Protein AF-A0A822G508-F1 (afdb_monomer_lite)

Foldseek 3Di:
DDDDPDDDDDDPDPVVSVVRVVVVVVVCVVVVHDDPVVPDDPDDQWDDDPQWIQHPVGIGGNVVVVVCVVPPDDDPDDDD

Structure (mmCIF, N/CA/C/O backbone):
data_AF-A0A822G508-F1
#
_entry.id   AF-A0A822G508-F1
#
loop_
_atom_site.group_PDB
_atom_site.id
_atom_site.type_symbol
_atom_site.label_atom_id
_atom_site.label_alt_id
_atom_site.label_comp_id
_atom_site.label_asym_id
_atom_site.label_entity_id
_atom_site.label_seq_id
_atom_site.pdbx_PDB_ins_code
_atom_site.Cartn_x
_atom_site.Cartn_y
_atom_site.Cartn_z
_atom_site.occupancy
_atom_site.B_iso_or_equiv
_atom_site.auth_seq_id
_atom_site.auth_comp_id
_atom_site.auth_asym_id
_atom_site.auth_atom_id
_atom_site.pdbx_PDB_model_num
ATOM 1 N N . LEU A 1 1 ? 2.140 6.215 5.419 1.00 78.44 1 LEU A N 1
ATOM 2 C CA . LEU A 1 1 ? 2.514 7.054 4.250 1.00 78.44 1 LEU A CA 1
ATOM 3 C C . LEU A 1 1 ? 1.303 7.112 3.332 1.00 78.44 1 LEU A C 1
ATOM 5 O O . LEU A 1 1 ? 0.695 6.068 3.139 1.00 78.44 1 LEU A O 1
ATOM 9 N N . VAL A 1 2 ? 0.934 8.283 2.817 1.00 78.75 2 VAL A N 1
ATOM 10 C CA . VAL A 1 2 ? -0.225 8.438 1.920 1.00 78.75 2 VAL A CA 1
ATOM 11 C C . VAL A 1 2 ? 0.230 9.164 0.659 1.00 78.75 2 VAL A C 1
ATOM 13 O O . VAL A 1 2 ? 0.956 10.154 0.762 1.00 78.75 2 VAL A O 1
ATOM 16 N N . TYR A 1 3 ? -0.171 8.671 -0.512 1.00 80.69 3 TYR A N 1
ATOM 17 C CA . TYR A 1 3 ? 0.018 9.361 -1.787 1.00 80.69 3 TYR A CA 1
ATOM 18 C C . TYR A 1 3 ? -1.224 9.196 -2.653 1.00 80.69 3 TYR A C 1
ATOM 20 O O . TYR A 1 3 ? -1.548 8.084 -3.066 1.00 80.69 3 TYR A O 1
ATOM 28 N N . LEU A 1 4 ? -1.887 10.316 -2.949 1.00 83.81 4 LEU A N 1
ATOM 29 C CA . LEU A 1 4 ? -3.173 10.337 -3.648 1.00 83.81 4 LEU A CA 1
ATOM 30 C C . LEU A 1 4 ? -4.159 9.357 -2.987 1.00 83.81 4 LEU A C 1
ATOM 32 O O . LEU A 1 4 ? -4.518 9.551 -1.828 1.00 83.81 4 LEU A O 1
ATOM 36 N N . ASP A 1 5 ? -4.544 8.307 -3.709 1.00 84.19 5 ASP A N 1
ATOM 37 C CA . ASP A 1 5 ? -5.532 7.316 -3.289 1.00 84.19 5 ASP A CA 1
ATOM 38 C C . ASP A 1 5 ? -4.918 6.116 -2.538 1.00 84.19 5 ASP A C 1
ATOM 40 O O . ASP A 1 5 ? -5.655 5.278 -2.016 1.00 84.19 5 ASP A O 1
ATOM 44 N N . ASP A 1 6 ? -3.584 6.005 -2.484 1.00 87.50 6 ASP A N 1
ATOM 45 C CA . ASP A 1 6 ? -2.891 4.867 -1.877 1.00 87.50 6 ASP A CA 1
ATOM 46 C C . ASP A 1 6 ? -2.455 5.172 -0.435 1.00 87.50 6 ASP A C 1
ATOM 48 O O . ASP A 1 6 ? -1.731 6.136 -0.154 1.00 87.50 6 ASP A O 1
ATOM 52 N N . ILE A 1 7 ? -2.852 4.293 0.490 1.00 90.88 7 ILE A N 1
ATOM 53 C CA . ILE A 1 7 ? -2.476 4.334 1.907 1.00 90.88 7 ILE A CA 1
ATOM 54 C C . ILE A 1 7 ? -1.551 3.154 2.204 1.00 90.88 7 ILE A C 1
ATOM 56 O O . ILE A 1 7 ? -1.929 1.996 2.031 1.00 90.88 7 ILE A O 1
ATOM 60 N N . ILE A 1 8 ? -0.350 3.444 2.708 1.00 91.62 8 ILE A N 1
ATOM 61 C CA . ILE A 1 8 ? 0.581 2.430 3.212 1.00 91.62 8 ILE A CA 1
ATOM 62 C C . ILE A 1 8 ? 0.619 2.475 4.733 1.00 91.62 8 ILE A C 1
ATOM 64 O O . ILE A 1 8 ? 1.023 3.483 5.332 1.00 91.62 8 ILE A O 1
ATOM 68 N N . VAL A 1 9 ? 0.301 1.325 5.322 1.00 92.81 9 VAL A N 1
ATOM 69 C CA . VAL A 1 9 ? 0.468 1.015 6.742 1.00 92.81 9 VAL A CA 1
ATOM 70 C C . VAL A 1 9 ? 1.724 0.158 6.903 1.00 92.81 9 VAL A C 1
ATOM 72 O O . VAL A 1 9 ? 1.916 -0.806 6.167 1.00 92.81 9 VAL A O 1
ATOM 75 N N . TYR A 1 10 ? 2.593 0.501 7.851 1.00 91.12 10 TYR A N 1
ATOM 76 C CA . TYR A 1 10 ? 3.801 -0.263 8.180 1.00 91.12 10 TYR A CA 1
ATOM 77 C C . TYR A 1 10 ? 3.994 -0.283 9.693 1.00 91.12 10 TYR A C 1
ATOM 79 O O . TYR A 1 10 ? 3.533 0.614 10.400 1.00 91.12 10 TYR A O 1
ATOM 87 N N . SER A 1 11 ? 4.608 -1.340 10.221 1.00 92.69 11 SER A N 1
ATOM 88 C CA . SER A 1 11 ? 4.738 -1.549 11.670 1.00 92.69 11 SER A CA 1
ATOM 89 C C . SER A 1 11 ? 5.923 -2.460 11.979 1.00 92.69 11 SER A C 1
ATOM 91 O O . SER A 1 11 ? 6.331 -3.248 11.128 1.00 92.69 11 SER A O 1
ATOM 93 N N . SER A 1 12 ? 6.473 -2.348 13.188 1.00 91.31 12 SER A N 1
ATOM 94 C CA . SER A 1 12 ? 7.670 -3.096 13.603 1.00 91.31 12 SER A CA 1
ATOM 95 C C . SER A 1 12 ? 7.381 -4.552 13.979 1.00 91.31 12 SER A C 1
ATOM 97 O O . SER A 1 12 ? 8.266 -5.397 13.866 1.00 91.31 12 SER A O 1
ATOM 99 N N . SER A 1 13 ? 6.155 -4.858 14.411 1.00 94.00 13 SER A N 1
ATOM 100 C CA . SER A 1 13 ? 5.705 -6.213 14.735 1.00 94.00 13 SER A CA 1
ATOM 101 C C . SER A 1 13 ? 4.372 -6.526 14.057 1.00 94.00 13 SER A C 1
ATOM 103 O O . SER A 1 13 ? 3.635 -5.626 13.653 1.00 94.00 13 SER A O 1
ATOM 105 N N . PHE A 1 14 ? 4.052 -7.815 13.934 1.00 93.19 14 PHE A N 1
ATOM 106 C CA . PHE A 1 14 ? 2.787 -8.248 13.341 1.00 93.19 14 PHE A CA 1
ATOM 107 C C . PHE A 1 14 ? 1.574 -7.852 14.196 1.00 93.19 14 PHE A C 1
ATOM 109 O O . PHE A 1 14 ? 0.561 -7.433 13.646 1.00 93.19 14 PHE A O 1
ATOM 116 N N . ASN A 1 15 ? 1.691 -7.916 15.526 1.00 96.56 15 ASN A N 1
ATOM 117 C CA . ASN A 1 15 ? 0.611 -7.516 16.431 1.00 96.56 15 ASN A CA 1
ATOM 118 C C . ASN A 1 15 ? 0.313 -6.017 16.312 1.00 96.56 15 ASN A C 1
ATOM 120 O O . ASN A 1 15 ? -0.844 -5.641 16.133 1.00 96.56 15 ASN A O 1
ATOM 124 N N . ASP A 1 16 ? 1.353 -5.177 16.310 1.00 96.62 16 ASP A N 1
ATOM 125 C CA . ASP A 1 16 ? 1.181 -3.736 16.083 1.00 96.62 16 ASP A CA 1
ATOM 126 C C . ASP A 1 16 ? 0.590 -3.473 14.696 1.00 96.62 16 ASP A C 1
ATOM 128 O O . ASP A 1 16 ? -0.209 -2.560 14.517 1.00 96.62 16 ASP A O 1
ATOM 132 N N . HIS A 1 17 ? 0.963 -4.282 13.701 1.00 95.69 17 HIS A N 1
ATOM 133 C CA . HIS A 1 17 ? 0.444 -4.141 12.347 1.00 95.69 17 HIS A CA 1
ATOM 134 C C . HIS A 1 17 ? -1.059 -4.387 12.262 1.00 95.69 17 HIS A C 1
ATOM 136 O O . HIS A 1 17 ? -1.757 -3.613 11.612 1.00 95.69 17 HIS A O 1
ATOM 142 N N . LEU A 1 18 ? -1.562 -5.425 12.935 1.00 96.94 18 LEU A N 1
ATOM 143 C CA . LEU A 1 18 ? -2.998 -5.691 13.001 1.00 96.94 18 LEU A CA 1
ATOM 144 C C . LEU A 1 18 ? -3.741 -4.535 13.672 1.00 96.94 18 LEU A C 1
ATOM 146 O O . LEU A 1 18 ? -4.738 -4.066 13.127 1.00 96.94 18 LEU A O 1
ATOM 150 N N . HIS A 1 19 ? -3.206 -4.025 14.783 1.00 97.56 19 HIS A N 1
ATOM 151 C CA . HIS A 1 19 ? -3.792 -2.882 15.475 1.00 97.56 19 HIS A CA 1
ATOM 152 C C . HIS A 1 19 ? -3.813 -1.616 14.600 1.00 97.56 19 HIS A C 1
ATOM 154 O O . HIS A 1 19 ? -4.830 -0.936 14.499 1.00 97.56 19 HIS A O 1
ATOM 160 N N . HIS A 1 20 ? -2.723 -1.311 13.892 1.00 97.38 20 HIS A N 1
ATOM 161 C CA . HIS A 1 20 ? -2.692 -0.165 12.982 1.00 97.38 20 HIS A CA 1
ATOM 162 C C . HIS A 1 20 ? -3.632 -0.325 11.781 1.00 97.38 20 HIS A C 1
ATOM 164 O O . HIS A 1 20 ? -4.210 0.664 11.335 1.00 97.38 20 HIS A O 1
ATOM 170 N N . ILE A 1 21 ? -3.783 -1.540 11.241 1.00 96.38 21 ILE A N 1
ATOM 171 C CA . ILE A 1 21 ? -4.750 -1.805 10.168 1.00 96.38 21 ILE A CA 1
ATOM 172 C C . ILE A 1 21 ? -6.168 -1.518 10.663 1.00 96.38 21 ILE A C 1
ATOM 174 O O . ILE A 1 21 ? -6.908 -0.830 9.965 1.00 96.38 21 ILE A O 1
ATOM 178 N N . GLU A 1 22 ? -6.528 -2.006 11.849 1.00 97.12 22 GLU A N 1
ATOM 179 C CA . GLU A 1 22 ? -7.839 -1.773 12.461 1.00 97.12 22 GLU A CA 1
ATOM 180 C C . GLU A 1 22 ? -8.140 -0.272 12.578 1.00 97.12 22 GLU A C 1
ATOM 182 O O . GLU A 1 22 ? -9.116 0.197 11.996 1.00 97.12 22 GLU A O 1
ATOM 187 N N . LEU A 1 23 ? -7.231 0.501 13.182 1.00 97.38 23 LEU A N 1
ATOM 188 C CA . LEU A 1 23 ? -7.377 1.956 13.324 1.00 97.38 23 LE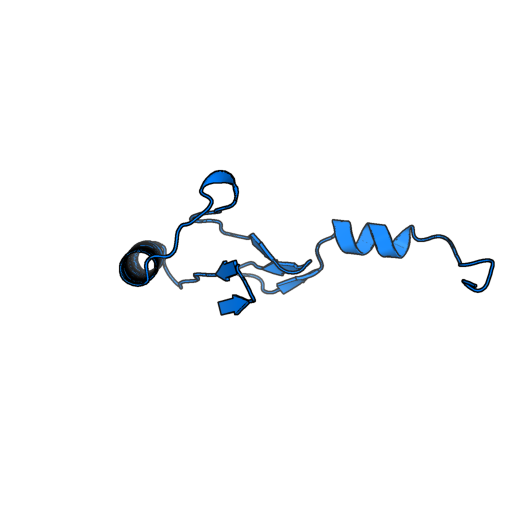U A CA 1
ATOM 189 C C . LEU A 1 23 ? -7.551 2.677 11.979 1.00 97.38 23 LEU A C 1
ATOM 191 O O . LEU A 1 23 ? -8.365 3.591 11.842 1.00 97.38 23 LEU A O 1
ATOM 195 N N . VAL A 1 24 ? -6.780 2.279 10.964 1.00 95.88 24 VAL A N 1
ATOM 196 C CA . VAL A 1 24 ? -6.870 2.886 9.630 1.00 95.88 24 VAL A CA 1
ATOM 197 C C . VAL A 1 24 ? -8.204 2.550 8.965 1.00 95.88 24 VAL A C 1
ATOM 199 O O . VAL A 1 24 ? -8.822 3.433 8.371 1.00 95.88 24 VAL A O 1
ATOM 202 N N . LEU A 1 25 ? -8.671 1.304 9.069 1.00 95.81 25 LEU A N 1
ATOM 203 C CA . LEU A 1 25 ? -9.957 0.888 8.509 1.00 95.81 25 LEU A CA 1
ATOM 204 C C . LEU A 1 25 ? -11.133 1.588 9.201 1.00 95.81 25 LEU A C 1
ATOM 206 O O . LEU A 1 25 ? -12.049 2.040 8.510 1.00 95.81 25 LEU A O 1
ATOM 210 N N . GLU A 1 26 ? -11.083 1.744 10.524 1.00 97.31 26 GLU A N 1
ATOM 211 C CA . GLU A 1 26 ? -12.075 2.511 11.284 1.00 97.31 26 GLU A CA 1
ATOM 212 C C . GLU A 1 26 ? -12.126 3.970 10.821 1.00 97.31 26 GLU A C 1
ATOM 214 O O . GLU A 1 26 ? -13.203 4.496 10.537 1.00 97.31 26 GLU A O 1
ATOM 219 N N . GLN A 1 27 ? -10.971 4.619 10.656 1.00 95.94 27 GLN A N 1
ATOM 220 C CA . GLN A 1 27 ? -10.917 6.010 10.206 1.00 95.94 27 GLN A CA 1
ATOM 221 C C . GLN A 1 27 ? -11.449 6.183 8.772 1.00 95.94 27 GLN A C 1
ATOM 223 O O . GLN A 1 27 ? -12.133 7.164 8.456 1.00 95.94 27 GLN A O 1
ATOM 228 N N . ILE A 1 28 ? -11.162 5.224 7.888 1.00 94.69 28 ILE A N 1
ATOM 229 C CA . ILE A 1 28 ? -11.692 5.200 6.517 1.00 94.69 28 ILE A CA 1
ATOM 230 C C . ILE A 1 28 ? -13.218 5.064 6.545 1.00 94.69 28 ILE A C 1
ATOM 232 O O . ILE A 1 28 ? -13.912 5.805 5.850 1.00 94.69 28 ILE A O 1
ATOM 236 N N . GLN A 1 29 ? -13.746 4.176 7.390 1.00 95.88 29 GLN A N 1
ATOM 237 C CA . GLN A 1 29 ? -15.186 4.001 7.553 1.00 95.88 29 GLN A CA 1
ATOM 238 C C . GLN A 1 29 ? -15.853 5.278 8.087 1.00 95.88 29 GLN A C 1
ATOM 240 O O . GLN A 1 29 ? -16.855 5.726 7.530 1.00 95.88 29 GLN A O 1
ATOM 245 N N . GLN A 1 30 ? -15.284 5.897 9.125 1.00 97.19 30 GLN A N 1
ATOM 246 C CA . GLN A 1 30 ? -15.820 7.118 9.739 1.00 97.19 30 GLN A CA 1
ATOM 247 C C . GLN A 1 30 ? -15.802 8.325 8.791 1.00 97.19 30 GLN A C 1
ATOM 249 O O . GLN A 1 30 ? -16.675 9.185 8.869 1.00 97.19 30 GLN A O 1
ATOM 254 N N . SER A 1 31 ? -14.834 8.385 7.874 1.00 94.75 31 SER A N 1
ATOM 255 C CA . SER A 1 31 ? -14.753 9.440 6.853 1.00 94.75 31 SER A CA 1
ATOM 256 C C . SER A 1 31 ? -15.672 9.210 5.644 1.00 94.75 31 SER A C 1
ATOM 258 O O . SER A 1 31 ? -15.710 10.049 4.745 1.00 94.75 31 SER A O 1
ATOM 260 N N . GLY A 1 32 ? -16.425 8.104 5.607 1.00 95.19 32 GLY A N 1
ATOM 261 C CA . GLY A 1 32 ? -17.324 7.775 4.497 1.00 95.19 32 GLY A CA 1
ATOM 262 C C . GLY A 1 32 ? -16.596 7.342 3.219 1.00 95.19 32 GLY A C 1
ATOM 263 O O . GLY A 1 32 ? -17.184 7.357 2.137 1.00 95.19 32 GLY A O 1
ATOM 264 N N . LEU A 1 33 ? -15.320 6.962 3.323 1.00 93.62 33 LEU A N 1
ATOM 265 C CA . LEU A 1 33 ? -14.523 6.468 2.205 1.00 93.62 33 LEU A CA 1
ATOM 266 C C . LEU A 1 33 ? -14.730 4.961 2.011 1.00 93.62 33 LEU A C 1
ATOM 268 O O . LEU A 1 33 ? -15.042 4.220 2.939 1.00 93.62 33 LEU A O 1
ATOM 272 N N . THR A 1 34 ? -14.549 4.487 0.778 1.00 92.50 34 THR A N 1
ATOM 273 C CA . THR A 1 34 ? -14.678 3.063 0.435 1.00 92.50 34 THR A CA 1
ATOM 274 C C . THR A 1 34 ? -13.394 2.542 -0.192 1.00 92.50 34 THR A C 1
ATOM 276 O O . THR A 1 34 ? -12.813 3.178 -1.071 1.00 92.50 34 THR A O 1
ATOM 279 N N . LEU A 1 35 ? -12.979 1.345 0.222 1.00 93.38 35 LEU A N 1
ATOM 280 C CA . LEU A 1 35 ? -11.816 0.657 -0.329 1.00 93.38 35 LEU A CA 1
ATOM 281 C C . LEU A 1 35 ? -12.204 -0.286 -1.469 1.00 93.38 35 LEU A C 1
ATOM 283 O O . LEU A 1 35 ? -13.157 -1.059 -1.378 1.00 93.38 35 LEU A O 1
ATOM 287 N N . LYS A 1 36 ? -11.402 -0.284 -2.535 1.00 94.19 36 LYS A N 1
ATOM 288 C CA . LYS A 1 36 ? -11.485 -1.290 -3.600 1.00 94.19 36 LYS A CA 1
ATOM 289 C C . LYS A 1 36 ? -10.721 -2.538 -3.161 1.00 94.19 36 LYS A C 1
ATOM 291 O O . LYS A 1 36 ? -9.529 -2.648 -3.425 1.00 94.19 36 LYS A O 1
ATOM 296 N N . ILE A 1 37 ? -11.411 -3.473 -2.505 1.00 91.56 37 ILE A N 1
ATOM 297 C CA . ILE A 1 37 ? -10.813 -4.682 -1.900 1.00 91.56 37 ILE A CA 1
ATOM 298 C C . ILE A 1 37 ? -9.917 -5.462 -2.870 1.00 91.56 37 ILE A C 1
ATOM 300 O O . ILE A 1 37 ? -8.850 -5.923 -2.482 1.00 91.56 37 ILE A O 1
ATOM 304 N N . ASN A 1 38 ? -10.292 -5.550 -4.148 1.00 93.88 38 ASN A N 1
ATOM 305 C CA . ASN A 1 38 ? -9.498 -6.227 -5.179 1.00 93.88 38 ASN A CA 1
ATOM 306 C C . ASN A 1 38 ? -8.126 -5.581 -5.455 1.00 93.88 38 ASN A C 1
ATOM 308 O O . ASN A 1 38 ? -7.274 -6.213 -6.074 1.00 93.88 38 ASN A O 1
ATOM 312 N N . LYS A 1 39 ? -7.916 -4.330 -5.034 1.00 90.38 39 LYS A N 1
ATOM 313 C CA . LYS A 1 39 ? -6.639 -3.610 -5.128 1.00 90.38 39 LYS A CA 1
ATOM 314 C C . LYS A 1 39 ? -5.877 -3.562 -3.802 1.00 90.38 39 LYS A C 1
ATOM 316 O O . LYS A 1 39 ? -4.700 -3.216 -3.807 1.00 90.38 39 LYS A O 1
ATOM 321 N N . CYS A 1 40 ? -6.515 -3.900 -2.682 1.00 92.69 40 CYS A N 1
ATOM 322 C CA . CYS A 1 40 ? -5.877 -3.874 -1.372 1.00 92.69 40 CYS A CA 1
ATOM 323 C C . CYS A 1 40 ? -4.895 -5.043 -1.214 1.00 92.69 40 CYS A C 1
ATOM 325 O O . CYS A 1 40 ? -5.179 -6.181 -1.589 1.00 92.69 40 CYS A O 1
ATOM 327 N N . GLN A 1 41 ? -3.739 -4.767 -0.613 1.00 92.56 41 GLN A N 1
ATOM 328 C CA . GLN A 1 41 ? -2.731 -5.767 -0.272 1.00 92.56 41 GLN A CA 1
ATOM 329 C C . GLN A 1 41 ? -2.491 -5.717 1.236 1.00 92.56 41 GLN A C 1
ATOM 331 O O . GLN A 1 41 ? -2.108 -4.676 1.761 1.00 92.56 41 GLN A O 1
ATOM 336 N N . PHE A 1 42 ? -2.706 -6.836 1.929 1.00 92.50 42 PHE A N 1
ATOM 337 C CA . PHE A 1 42 ? -2.587 -6.911 3.387 1.00 92.50 42 PHE A CA 1
ATOM 338 C C . PHE A 1 42 ? -1.412 -7.788 3.820 1.00 92.50 42 PHE A C 1
ATOM 340 O O . PHE A 1 42 ? -1.101 -8.787 3.163 1.00 92.50 42 PHE A O 1
ATOM 347 N N . CYS A 1 43 ? -0.790 -7.414 4.943 1.00 91.69 43 CYS A N 1
ATOM 348 C CA . CYS A 1 43 ? 0.215 -8.201 5.667 1.00 91.69 43 CYS A CA 1
ATOM 349 C C . CYS A 1 43 ? 1.355 -8.739 4.783 1.00 91.69 43 CYS A C 1
ATOM 351 O O . CYS A 1 43 ? 1.769 -9.894 4.904 1.00 91.69 43 CYS A O 1
ATOM 353 N N . LYS A 1 44 ? 1.859 -7.915 3.858 1.00 91.75 44 LYS A N 1
ATOM 354 C CA . LYS A 1 44 ? 2.978 -8.278 2.982 1.00 91.75 44 LYS A CA 1
ATOM 355 C C . LYS A 1 44 ? 4.308 -7.850 3.597 1.00 91.75 44 LYS A C 1
ATOM 357 O O . LYS A 1 44 ? 4.428 -6.758 4.137 1.00 91.75 44 LYS A O 1
ATOM 362 N N . THR A 1 45 ? 5.329 -8.693 3.456 1.00 90.00 45 THR A N 1
ATOM 363 C CA . THR A 1 45 ? 6.710 -8.375 3.870 1.00 90.00 45 THR A CA 1
ATOM 364 C C . THR A 1 45 ? 7.426 -7.438 2.896 1.00 90.00 45 THR A C 1
ATOM 366 O O . THR A 1 45 ? 8.441 -6.838 3.242 1.00 90.00 45 THR A O 1
ATOM 369 N N . HIS A 1 46 ? 6.901 -7.324 1.677 1.00 90.06 46 HIS A N 1
ATOM 370 C CA . HIS A 1 46 ? 7.348 -6.409 0.639 1.00 90.06 46 HIS A CA 1
ATOM 371 C C . HIS A 1 46 ? 6.146 -5.959 -0.195 1.00 90.06 46 HIS A C 1
ATOM 373 O O . HIS A 1 46 ? 5.221 -6.744 -0.415 1.00 90.06 46 HIS A O 1
ATOM 379 N N . LEU A 1 47 ? 6.157 -4.720 -0.682 1.00 90.06 47 LEU A N 1
ATOM 380 C CA . LEU A 1 47 ? 5.102 -4.196 -1.549 1.00 90.06 47 LEU A CA 1
ATOM 381 C C . LEU A 1 47 ? 5.671 -3.399 -2.723 1.00 90.06 47 LEU A C 1
ATOM 383 O O . LEU A 1 47 ? 6.731 -2.782 -2.608 1.00 90.06 47 LEU A O 1
ATOM 387 N N . LYS A 1 48 ? 4.952 -3.399 -3.849 1.00 89.12 48 LYS A N 1
ATOM 388 C CA . LYS A 1 48 ? 5.231 -2.502 -4.973 1.00 89.12 48 LYS A CA 1
ATOM 389 C C . LYS A 1 48 ? 4.480 -1.189 -4.762 1.00 89.12 48 LYS A C 1
ATOM 391 O O . LYS A 1 48 ? 3.265 -1.204 -4.605 1.00 89.12 48 LYS A O 1
ATOM 396 N N . TYR A 1 49 ? 5.189 -0.068 -4.789 1.00 87.31 49 TYR A N 1
ATOM 397 C CA . TYR A 1 49 ? 4.628 1.265 -4.595 1.00 87.31 49 TYR A CA 1
ATOM 398 C C . TYR A 1 49 ? 5.398 2.310 -5.398 1.00 87.31 49 TYR A C 1
ATOM 400 O O . TYR A 1 49 ? 6.620 2.386 -5.303 1.00 87.31 49 TYR A O 1
ATOM 408 N N . LEU A 1 50 ? 4.688 3.105 -6.207 1.00 84.62 50 LEU A N 1
ATOM 409 C CA . LEU A 1 50 ? 5.256 4.170 -7.051 1.00 84.62 50 LEU A CA 1
ATOM 410 C C . LEU A 1 50 ? 6.457 3.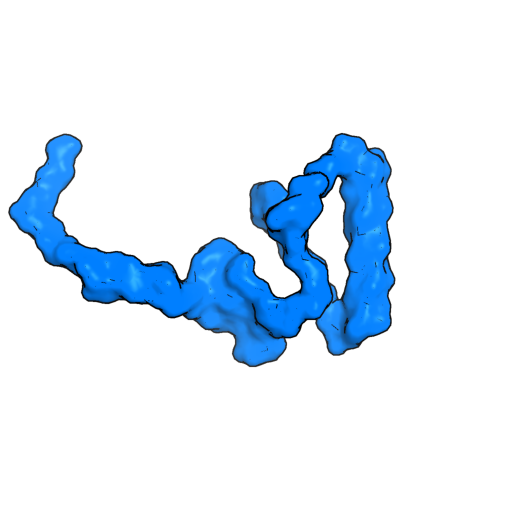736 -7.918 1.00 84.62 50 LEU A C 1
ATOM 412 O O . LEU A 1 50 ? 7.376 4.508 -8.158 1.00 84.62 50 LEU A O 1
ATOM 416 N N . GLY A 1 51 ? 6.460 2.490 -8.406 1.00 84.88 51 GLY A N 1
ATOM 417 C CA . GLY A 1 51 ? 7.578 1.951 -9.194 1.00 84.88 51 GLY A CA 1
ATOM 418 C C . GLY A 1 51 ? 8.792 1.524 -8.363 1.00 84.88 51 GLY A C 1
ATOM 419 O O . GLY A 1 51 ? 9.866 1.302 -8.919 1.00 84.88 51 GLY A O 1
ATOM 420 N N . HIS A 1 52 ? 8.622 1.380 -7.050 1.00 88.56 52 HIS A N 1
ATOM 421 C CA . HIS A 1 52 ? 9.609 0.841 -6.125 1.00 88.56 52 HIS A CA 1
ATOM 422 C C . HIS A 1 52 ? 9.084 -0.415 -5.431 1.00 88.56 52 HIS A C 1
ATOM 424 O O . HIS A 1 52 ? 7.884 -0.582 -5.242 1.00 88.56 52 HIS A O 1
ATOM 430 N N . ILE A 1 53 ? 9.997 -1.279 -5.005 1.00 90.25 53 ILE A N 1
ATOM 431 C CA . ILE A 1 53 ? 9.752 -2.351 -4.049 1.00 90.25 53 ILE A CA 1
ATOM 432 C C . ILE A 1 53 ? 10.194 -1.844 -2.676 1.00 90.25 53 ILE A C 1
ATOM 434 O O . ILE A 1 53 ? 11.367 -1.521 -2.473 1.00 90.25 53 ILE A O 1
ATOM 438 N N . VAL A 1 54 ? 9.251 -1.773 -1.741 1.00 89.19 54 VAL A N 1
ATOM 439 C CA . VAL A 1 54 ? 9.490 -1.404 -0.343 1.00 89.19 54 VAL A CA 1
ATOM 440 C C . VAL A 1 54 ? 9.513 -2.678 0.491 1.00 89.19 54 VAL A C 1
ATOM 442 O O . VAL A 1 54 ? 8.598 -3.494 0.393 1.00 89.19 54 VAL A O 1
ATOM 445 N N . SER A 1 55 ? 10.563 -2.856 1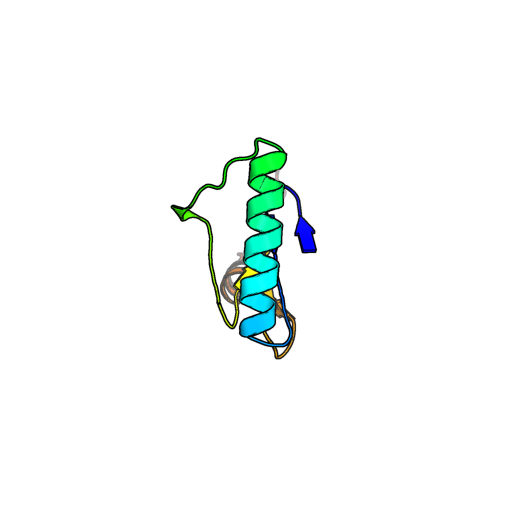.287 1.00 90.06 55 SER A N 1
ATOM 446 C CA . SER A 1 55 ? 10.809 -4.051 2.104 1.00 90.06 55 SER A CA 1
ATOM 447 C C . SER A 1 55 ? 11.542 -3.683 3.396 1.00 90.06 55 SER A C 1
ATOM 449 O O . SER A 1 55 ? 11.966 -2.536 3.564 1.00 90.06 55 SER A O 1
ATOM 451 N N . LYS A 1 56 ? 11.742 -4.653 4.298 1.00 86.19 56 LYS A N 1
ATOM 452 C CA . LYS A 1 56 ? 12.539 -4.4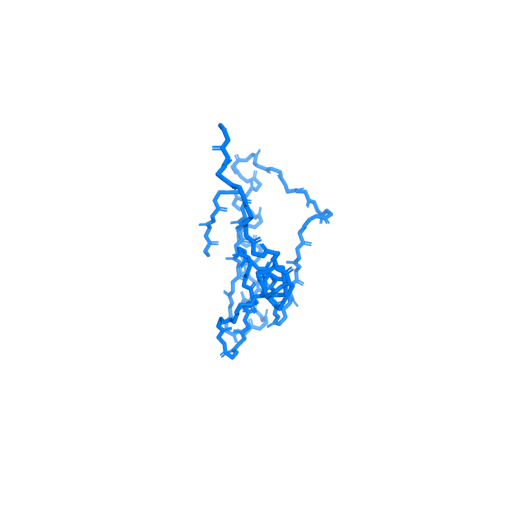39 5.521 1.00 86.19 56 LYS A CA 1
ATOM 453 C C . LYS A 1 56 ? 13.999 -4.071 5.218 1.00 86.19 56 LYS A C 1
ATOM 455 O O . LYS A 1 56 ? 14.633 -3.392 6.014 1.00 86.19 56 LYS A O 1
ATOM 460 N N . GLU A 1 57 ? 14.524 -4.494 4.067 1.00 87.25 57 GLU A N 1
ATOM 461 C CA . GLU A 1 57 ? 15.877 -4.187 3.592 1.00 87.25 57 GLU A CA 1
ATOM 462 C C . GLU A 1 57 ? 15.997 -2.775 2.993 1.00 87.25 57 GLU A C 1
ATOM 464 O O . GLU A 1 57 ? 17.078 -2.383 2.550 1.00 87.25 57 GLU A O 1
ATOM 469 N N . GLY A 1 58 ? 14.896 -2.021 2.944 1.00 85.50 58 GLY A N 1
ATOM 470 C CA . GLY A 1 58 ? 14.823 -0.684 2.369 1.00 85.50 58 GLY A CA 1
ATOM 471 C C . GLY A 1 58 ? 14.033 -0.633 1.061 1.00 85.50 58 GLY A C 1
ATOM 472 O O . GLY A 1 58 ? 13.213 -1.505 0.754 1.00 85.50 58 GLY A O 1
ATOM 473 N N . ILE A 1 59 ? 14.273 0.436 0.300 1.00 89.56 59 ILE A N 1
ATOM 474 C CA . ILE A 1 59 ? 13.560 0.773 -0.937 1.00 89.56 59 ILE A CA 1
ATOM 475 C C . ILE A 1 59 ? 14.454 0.440 -2.132 1.00 89.56 59 ILE A C 1
ATOM 477 O O . ILE A 1 59 ? 15.611 0.856 -2.184 1.00 89.56 59 ILE A O 1
ATOM 481 N N . ARG A 1 60 ? 13.919 -0.292 -3.110 1.00 90.88 60 ARG A N 1
ATOM 482 C CA . ARG A 1 60 ? 14.619 -0.638 -4.357 1.00 90.88 60 ARG A CA 1
ATOM 483 C C . ARG A 1 60 ? 13.751 -0.285 -5.565 1.00 90.88 60 ARG A C 1
ATOM 485 O O . ARG A 1 60 ? 12.533 -0.342 -5.446 1.00 90.88 60 ARG A O 1
ATOM 492 N N . PRO A 1 61 ? 14.315 0.090 -6.724 1.00 88.81 61 PRO A N 1
ATOM 493 C CA . PRO A 1 61 ? 13.517 0.273 -7.936 1.00 88.81 61 PRO A CA 1
ATOM 494 C C . PRO A 1 61 ? 12.843 -1.037 -8.359 1.00 88.81 61 PRO A C 1
ATOM 496 O O . PRO A 1 61 ? 13.438 -2.107 -8.220 1.00 88.81 61 PRO A O 1
ATOM 499 N N . ASP A 1 62 ? 11.623 -0.954 -8.886 1.00 89.06 62 ASP A N 1
ATOM 500 C CA . ASP A 1 62 ? 1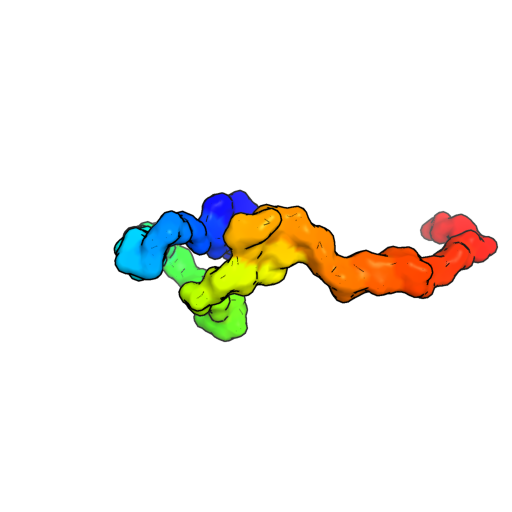0.937 -2.101 -9.481 1.00 89.06 62 ASP A CA 1
ATOM 501 C C . ASP A 1 62 ? 11.707 -2.562 -10.735 1.00 89.06 62 ASP A C 1
ATOM 503 O O . ASP A 1 62 ? 11.869 -1.764 -11.668 1.00 89.06 62 ASP A O 1
ATOM 507 N N . PRO A 1 63 ? 12.191 -3.819 -10.788 1.00 86.38 63 PRO A N 1
ATOM 508 C CA . PRO A 1 63 ? 12.895 -4.351 -11.949 1.00 86.38 63 PRO A CA 1
ATOM 509 C C . PRO A 1 63 ? 12.118 -4.168 -13.253 1.00 86.38 63 PRO A C 1
ATOM 511 O O . PRO A 1 63 ? 12.724 -3.848 -14.271 1.00 86.38 63 PRO A O 1
ATOM 514 N N . ASP A 1 64 ? 10.787 -4.262 -13.212 1.00 84.19 64 ASP A N 1
ATOM 515 C CA . ASP A 1 64 ? 9.943 -4.122 -14.403 1.00 84.19 64 ASP A CA 1
ATOM 516 C C . ASP A 1 64 ? 10.032 -2.703 -14.991 1.00 84.19 64 ASP A C 1
ATOM 518 O O . ASP A 1 64 ? 10.074 -2.510 -16.208 1.00 84.19 64 ASP A O 1
ATOM 522 N N . LYS A 1 65 ? 10.135 -1.686 -14.123 1.00 82.81 65 LYS A N 1
ATOM 523 C CA . LYS A 1 65 ? 10.342 -0.290 -14.536 1.00 82.81 65 LYS A CA 1
ATOM 524 C C . LYS A 1 65 ? 11.757 -0.059 -15.060 1.00 82.81 65 LYS A C 1
ATOM 526 O O . LYS A 1 65 ? 11.931 0.748 -15.970 1.00 82.81 65 LYS A O 1
ATOM 531 N N . LEU A 1 66 ? 12.754 -0.762 -14.520 1.00 85.88 66 LEU A 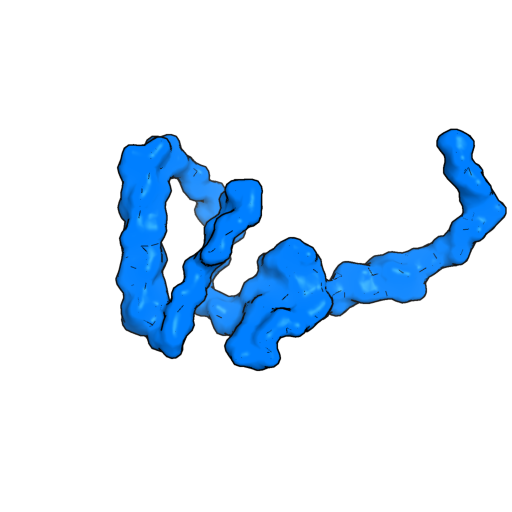N 1
ATOM 532 C CA . LEU A 1 66 ? 14.131 -0.686 -15.012 1.00 85.88 66 LEU A CA 1
ATOM 533 C C . LEU A 1 66 ? 14.272 -1.310 -16.403 1.00 85.88 66 LEU A C 1
ATOM 535 O O . LEU A 1 66 ? 14.933 -0.725 -17.260 1.00 85.88 66 LEU A O 1
ATOM 539 N N . THR A 1 67 ? 13.643 -2.462 -16.640 1.00 88.31 67 THR A N 1
ATOM 540 C CA . THR A 1 67 ? 13.653 -3.141 -17.943 1.00 88.31 67 THR A CA 1
ATOM 541 C C . THR A 1 67 ? 13.066 -2.247 -19.028 1.00 88.31 67 THR A C 1
ATOM 543 O O . THR A 1 67 ? 13.711 -2.036 -20.050 1.00 88.31 67 THR A O 1
ATOM 546 N N . ALA A 1 68 ? 11.921 -1.611 -18.760 1.00 86.12 68 ALA A N 1
ATOM 547 C CA . ALA A 1 68 ? 11.281 -0.704 -19.711 1.00 86.12 68 ALA A CA 1
ATOM 548 C C . ALA A 1 68 ? 12.187 0.459 -20.156 1.00 86.12 68 ALA A C 1
ATOM 550 O O . ALA A 1 68 ? 12.108 0.888 -21.302 1.00 86.12 68 ALA A O 1
ATOM 551 N N . VAL A 1 69 ? 13.050 0.969 -19.268 1.00 87.56 69 VAL A N 1
ATOM 552 C CA . VAL A 1 69 ? 14.023 2.022 -19.610 1.00 87.56 69 VAL A CA 1
ATOM 553 C C . VAL A 1 69 ? 15.224 1.447 -20.359 1.00 87.56 69 VAL A C 1
ATOM 555 O O . VAL A 1 69 ? 15.677 2.047 -21.328 1.00 87.56 69 VAL A O 1
ATOM 558 N N . ARG A 1 70 ? 15.744 0.290 -19.930 1.00 87.81 70 ARG A N 1
ATOM 559 C CA . ARG A 1 70 ? 16.896 -0.368 -20.573 1.00 87.81 70 ARG A CA 1
ATOM 560 C C . ARG A 1 70 ? 16.610 -0.791 -22.009 1.00 87.81 70 ARG A C 1
ATOM 562 O O . ARG A 1 70 ? 17.492 -0.693 -22.853 1.00 87.81 70 ARG A O 1
ATOM 569 N N . GLU A 1 71 ? 15.400 -1.268 -22.262 1.00 92.06 71 GLU A N 1
ATOM 570 C CA . GLU A 1 71 ? 14.961 -1.739 -23.577 1.00 92.06 71 GLU A CA 1
ATOM 571 C C . GLU A 1 71 ? 14.371 -0.614 -24.434 1.00 92.06 71 GLU A C 1
ATOM 573 O O . GLU A 1 71 ? 13.989 -0.845 -25.582 1.00 92.06 71 GLU A O 1
ATOM 578 N N . TYR A 1 72 ? 14.291 0.609 -23.899 1.00 89.06 72 TYR A N 1
ATOM 579 C CA . TYR A 1 72 ? 13.721 1.723 -24.635 1.00 89.06 72 TYR A CA 1
ATOM 580 C C . TYR A 1 72 ? 14.597 2.052 -25.856 1.00 89.06 72 TYR A C 1
ATOM 582 O O . TYR A 1 72 ? 15.792 2.326 -25.700 1.00 89.06 72 TYR A O 1
ATOM 590 N N . PRO A 1 73 ? 14.038 2.044 -27.079 1.00 90.75 73 PRO A N 1
ATOM 591 C CA . PRO A 1 73 ? 14.820 2.283 -28.281 1.00 90.75 73 PRO A CA 1
ATOM 592 C C . PRO A 1 73 ? 15.337 3.720 -28.308 1.00 90.75 73 PRO A C 1
ATOM 594 O O . PRO A 1 73 ? 14.645 4.659 -27.906 1.00 90.75 73 PRO A O 1
ATOM 597 N N . VAL A 1 74 ? 16.548 3.904 -28.839 1.00 89.44 74 VAL A N 1
ATOM 598 C CA . VAL A 1 74 ? 17.124 5.239 -29.029 1.00 89.44 74 VAL A CA 1
ATOM 599 C C . VAL A 1 74 ? 16.182 6.058 -29.923 1.00 89.44 74 VAL A C 1
ATOM 601 O O . VAL A 1 74 ? 15.892 5.628 -31.045 1.00 89.44 74 VAL A O 1
ATOM 604 N N . PRO A 1 75 ? 15.680 7.221 -29.464 1.00 90.69 75 PRO A N 1
ATOM 605 C CA . PRO A 1 75 ? 14.795 8.048 -30.272 1.00 90.69 75 PRO A CA 1
ATOM 606 C C . PRO A 1 75 ? 15.495 8.486 -31.562 1.00 90.69 75 PRO A C 1
ATOM 608 O O . PRO A 1 75 ? 16.569 9.078 -31.520 1.00 90.69 75 PRO A O 1
ATOM 611 N N . THR A 1 76 ? 14.883 8.214 -32.715 1.00 90.06 76 THR A N 1
ATOM 612 C CA . THR A 1 76 ? 15.446 8.550 -34.039 1.00 90.06 76 THR A CA 1
ATOM 613 C C . THR A 1 76 ? 14.859 9.819 -34.649 1.00 90.06 76 THR A C 1
ATOM 615 O O . THR A 1 76 ? 15.342 10.295 -35.674 1.00 90.06 76 THR A O 1
ATOM 618 N N . LYS A 1 77 ? 13.800 10.370 -34.048 1.00 86.94 77 LYS A N 1
ATOM 619 C CA . LYS A 1 77 ? 13.102 11.567 -34.524 1.00 86.94 77 LYS A CA 1
ATOM 620 C C . LYS A 1 77 ? 12.665 12.417 -33.341 1.00 86.94 77 LYS A C 1
ATOM 622 O O . LYS A 1 77 ? 12.297 11.885 -32.293 1.00 86.94 77 LYS A O 1
ATOM 627 N N . LEU A 1 78 ? 12.666 13.732 -33.536 1.00 82.38 78 LEU A N 1
ATOM 628 C CA . LEU A 1 78 ? 11.982 14.645 -32.630 1.00 82.38 78 LEU A CA 1
ATOM 629 C C . LEU A 1 78 ? 10.475 14.376 -32.709 1.00 82.38 78 LEU A C 1
ATOM 631 O O . LEU A 1 78 ? 9.932 14.143 -33.791 1.00 82.38 78 LEU A O 1
ATOM 635 N N . LYS A 1 79 ? 9.811 14.380 -31.552 1.00 70.56 79 LYS A N 1
ATOM 636 C CA . LYS A 1 79 ? 8.349 14.385 -31.485 1.00 70.56 79 LYS A CA 1
ATOM 637 C C . LYS A 1 79 ? 7.880 15.728 -32.058 1.00 70.56 79 LYS A C 1
ATOM 639 O O . LYS A 1 79 ? 8.389 16.756 -31.618 1.00 70.56 79 LYS A O 1
ATOM 644 N N . ALA A 1 80 ? 7.002 15.690 -33.060 1.00 60.25 80 ALA A N 1
ATOM 645 C CA . ALA A 1 80 ? 6.321 16.881 -33.567 1.00 60.25 80 ALA A CA 1
ATOM 646 C C . ALA A 1 80 ? 5.379 17.461 -32.504 1.00 60.25 80 ALA A C 1
ATOM 648 O O . ALA A 1 80 ? 4.859 16.654 -31.692 1.00 60.25 80 ALA A O 1
#

pLDDT: mean 89.98, std 6.02, range [60.25, 97.56]

Radius of gyration: 17.68 Å; chains: 1; bounding box: 34×25×51 Å

Sequence (80 aa):
LVYLDDIIVYSSSFNDHLHHIELVLEQIQQSGLTLKINKCQFCKTHLKYLGHIVSKEGIRPDPDKLTAVREYPVPTKLKA

InterPro domains:
  IPR000477 Reverse transcriptase domain [PF00078] (2-54)
  IPR000477 Reverse transcriptase domain [PS50878] (1-54)
  IPR043128 Reverse transcriptase/Diguanylate cyclase domain [G3DSA:3.30.70.270] (1-62)
  IPR043502 DNA/RNA polymerase superfamily [SSF56672] (1-79)
  IPR051320 Viral Replication and Maturation Polyprotein [PTHR33064] (1-79)

Secondary structure (DSSP, 8-state):
-EETTEE----SSHHHHHHHHHHHHHHHHHTT----GGG---S-SEEEETTEEEETTEEEE-HHHHHHHHTPPPP-S---

Organism: NCBI:txid392032